Protein AF-A0A699ZYN2-F1 (afdb_monomer_lite)

Organism: Haematococcus lacustris (NCBI:txid44745)

Radius of gyration: 20.58 Å; chains: 1; bounding box: 46×32×64 Å

Sequence (172 aa):
MFTADWENGTVLPTLHPGASLLVVKEGLQTRLVGQGSLSGNTAAITFANILGNIVGAKVHSILSVLVPDMLRFASPAALMTSPQHGDQLSTLAQLLRDTELWELFSDAAAIAGHTLFAPTNEAFAEVATLGLDVDLASNLQYHSLEGMYTIYALPAYVPVVVGNATQYKMFY

InterPro domains:
  IPR000782 FAS1 domain [PF02469] (88-154)
  IPR000782 FAS1 domain [PS50213] (76-172)
  IPR036378 FAS1 domain superfamily [G3DSA:2.30.180.10] (79-169)
  IPR036378 FAS1 domain superfamily [SSF82153] (87-163)

Structure (mmCIF, N/CA/C/O backbone):
data_AF-A0A699ZYN2-F1
#
_entry.id   AF-A0A699ZYN2-F1
#
loop_
_atom_site.group_PDB
_atom_site.id
_atom_site.type_symbol
_atom_site.label_atom_id
_atom_site.label_alt_id
_atom_site.label_comp_id
_atom_site.label_asym_id
_atom_site.label_entity_id
_atom_site.label_seq_id
_atom_site.pdbx_PDB_ins_code
_atom_site.Cartn_x
_atom_site.Cartn_y
_atom_site.Cartn_z
_atom_site.occupancy
_atom_site.B_iso_or_equiv
_atom_site.auth_seq_id
_atom_site.auth_comp_id
_atom_site.auth_asym_id
_atom_site.auth_atom_id
_atom_site.pdbx_PDB_model_num
ATOM 1 N N . MET A 1 1 ? 25.298 -15.542 -21.181 1.00 47.50 1 MET A N 1
ATOM 2 C CA . MET A 1 1 ? 24.844 -14.940 -19.907 1.00 47.50 1 MET A CA 1
ATOM 3 C C . MET A 1 1 ? 23.481 -14.305 -20.157 1.00 47.50 1 MET A C 1
ATOM 5 O O . MET A 1 1 ? 23.296 -13.677 -21.190 1.00 47.50 1 MET A O 1
ATOM 9 N N . PHE A 1 2 ? 22.509 -14.563 -19.289 1.00 54.47 2 PHE A N 1
ATOM 10 C CA . PHE A 1 2 ? 21.070 -14.543 -19.585 1.00 54.47 2 PHE A CA 1
ATOM 11 C C . PHE A 1 2 ? 20.422 -13.153 -19.815 1.00 54.47 2 PHE A C 1
ATOM 13 O O . PHE A 1 2 ? 19.264 -13.071 -20.184 1.00 54.47 2 PHE A O 1
ATOM 20 N N . THR A 1 3 ? 21.168 -12.055 -19.737 1.00 59.47 3 THR A N 1
ATOM 21 C CA . THR A 1 3 ? 20.703 -10.674 -20.000 1.00 59.47 3 THR A CA 1
ATOM 22 C C . THR A 1 3 ? 21.867 -9.826 -20.525 1.00 59.47 3 THR A C 1
ATOM 24 O O . THR A 1 3 ? 22.100 -8.715 -20.060 1.00 59.47 3 THR A O 1
ATOM 27 N N . ALA A 1 4 ? 22.694 -10.394 -21.411 1.00 63.06 4 ALA A N 1
ATOM 28 C CA . ALA A 1 4 ? 23.955 -9.781 -21.845 1.00 63.06 4 ALA A CA 1
ATOM 29 C C . ALA A 1 4 ? 23.789 -8.359 -22.413 1.00 63.06 4 ALA A C 1
ATOM 31 O O . ALA A 1 4 ? 24.663 -7.530 -22.199 1.00 63.06 4 ALA A O 1
ATOM 32 N N . ASP A 1 5 ? 22.646 -8.081 -23.041 1.00 73.00 5 ASP A N 1
ATOM 33 C CA . ASP A 1 5 ? 22.346 -6.792 -23.677 1.00 73.00 5 ASP A CA 1
AT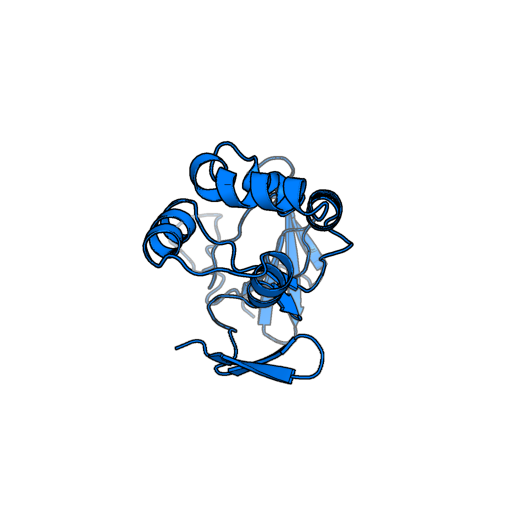OM 34 C C . ASP A 1 5 ? 21.851 -5.720 -22.688 1.00 73.00 5 ASP A C 1
ATOM 36 O O . ASP A 1 5 ? 21.640 -4.575 -23.077 1.00 73.00 5 ASP A O 1
ATOM 40 N N . TRP A 1 6 ? 21.605 -6.081 -21.423 1.00 80.25 6 TRP A N 1
ATOM 41 C CA . TRP A 1 6 ? 21.185 -5.139 -20.383 1.00 80.25 6 TRP A CA 1
ATOM 42 C C . TRP A 1 6 ? 22.335 -4.894 -19.422 1.00 80.25 6 TRP A C 1
ATOM 44 O O . TRP A 1 6 ? 22.828 -5.828 -18.793 1.00 80.25 6 TRP A O 1
ATOM 54 N N . GLU A 1 7 ? 22.757 -3.653 -19.257 1.00 85.00 7 GLU A N 1
ATOM 55 C CA . GLU A 1 7 ? 23.783 -3.310 -18.276 1.00 85.00 7 GLU A CA 1
ATOM 56 C C . GLU A 1 7 ? 23.151 -3.046 -16.906 1.00 85.00 7 GLU A C 1
ATOM 58 O O . GLU A 1 7 ? 21.954 -2.769 -16.788 1.00 85.00 7 GLU A O 1
ATOM 63 N N . ASN A 1 8 ? 23.951 -3.153 -15.842 1.00 84.69 8 ASN A N 1
ATOM 64 C CA . ASN A 1 8 ? 23.488 -2.716 -14.529 1.00 84.69 8 ASN A CA 1
ATOM 65 C C . ASN A 1 8 ? 23.158 -1.218 -14.591 1.00 84.69 8 ASN A C 1
ATOM 67 O O . ASN A 1 8 ? 23.970 -0.435 -15.075 1.00 84.69 8 ASN A O 1
ATOM 71 N N . GLY A 1 9 ? 21.985 -0.820 -14.110 1.00 82.94 9 GLY A N 1
ATOM 72 C CA . GLY A 1 9 ? 21.516 0.561 -14.178 1.00 82.94 9 GLY A CA 1
ATOM 73 C C . GLY A 1 9 ? 20.777 0.931 -15.469 1.00 82.94 9 GLY A C 1
ATOM 74 O O . GLY A 1 9 ? 20.309 2.061 -15.582 1.00 82.94 9 GLY A O 1
ATOM 75 N N . THR A 1 10 ? 20.626 0.012 -16.434 1.00 87.75 10 THR A N 1
ATOM 76 C CA . THR A 1 10 ? 19.808 0.271 -17.633 1.00 87.75 10 THR A CA 1
ATOM 77 C C . THR A 1 10 ? 18.354 0.531 -17.239 1.00 87.75 10 THR A C 1
ATOM 79 O O . THR A 1 10 ? 17.769 -0.242 -16.485 1.00 87.75 10 THR A O 1
ATOM 82 N N . VAL A 1 11 ? 17.755 1.592 -17.782 1.00 85.81 11 VAL A N 1
ATOM 83 C CA . VAL A 1 11 ? 16.329 1.897 -17.613 1.00 85.81 11 VAL A CA 1
ATOM 84 C C . VAL A 1 11 ? 15.581 1.459 -18.866 1.00 85.81 11 VAL A C 1
ATOM 86 O O . VAL A 1 11 ? 15.808 1.980 -19.956 1.00 85.81 11 VAL A O 1
ATOM 89 N N . LEU A 1 12 ? 14.689 0.488 -18.712 1.00 84.50 12 LEU A N 1
ATOM 90 C CA . LEU A 1 12 ? 13.843 -0.037 -19.771 1.00 84.50 12 LEU A CA 1
ATOM 91 C C . LEU A 1 12 ? 12.504 0.715 -19.766 1.00 84.50 12 LEU A C 1
ATOM 93 O O . LEU A 1 12 ? 11.800 0.686 -18.750 1.00 84.50 12 LEU A O 1
ATOM 97 N N . PRO A 1 13 ? 12.119 1.377 -20.869 1.00 82.62 13 PRO A N 1
ATOM 98 C CA . PRO A 1 13 ? 10.782 1.939 -20.985 1.00 82.62 13 PRO A CA 1
ATOM 99 C C . PRO A 1 13 ? 9.754 0.806 -21.041 1.00 82.62 13 PRO A C 1
ATOM 101 O O . PRO A 1 13 ? 9.985 -0.228 -21.673 1.00 82.62 13 PRO A O 1
ATOM 104 N N . THR A 1 14 ? 8.606 0.995 -20.395 1.00 78.38 14 THR A N 1
ATOM 105 C CA . THR A 1 14 ? 7.473 0.078 -20.561 1.00 78.38 14 THR A CA 1
ATOM 106 C C . THR A 1 14 ? 6.547 0.570 -21.674 1.00 78.38 14 THR A C 1
ATOM 108 O O . THR A 1 14 ? 6.598 1.729 -22.082 1.00 78.38 14 THR A O 1
ATOM 111 N N . LEU A 1 15 ? 5.663 -0.305 -22.164 1.00 80.62 15 LEU A N 1
ATOM 112 C CA . LEU A 1 15 ? 4.581 0.100 -23.072 1.00 80.62 15 LEU A CA 1
ATOM 113 C C . LEU A 1 15 ? 3.498 0.935 -22.364 1.00 80.62 15 LEU A C 1
ATOM 115 O O . LEU A 1 15 ? 2.607 1.463 -23.026 1.00 80.62 15 LEU A O 1
ATOM 119 N N . HIS A 1 16 ? 3.565 1.056 -21.034 1.00 70.19 16 HIS A N 1
ATOM 120 C CA . HIS A 1 16 ? 2.717 1.952 -20.267 1.00 70.19 16 HIS A CA 1
ATOM 121 C C . HIS A 1 16 ? 3.395 3.332 -20.129 1.00 70.19 16 HIS A C 1
ATOM 123 O O . HIS A 1 16 ? 4.510 3.415 -19.605 1.00 70.19 16 HIS A O 1
ATOM 129 N N . PRO A 1 17 ? 2.753 4.430 -20.570 1.00 71.75 17 PRO A N 1
ATOM 130 C CA . PRO A 1 17 ? 3.334 5.766 -20.477 1.00 71.75 17 PRO A CA 1
ATOM 131 C C . PRO A 1 17 ? 3.701 6.147 -19.037 1.00 71.75 17 PRO A C 1
ATOM 133 O O . PRO A 1 17 ? 2.897 5.999 -18.126 1.00 71.75 17 PRO A O 1
ATOM 136 N N . GLY A 1 18 ? 4.916 6.660 -18.832 1.00 69.06 18 GLY A N 1
ATOM 137 C CA . GLY A 1 18 ? 5.378 7.126 -17.519 1.00 69.06 18 GLY A CA 1
ATOM 138 C C . GLY A 1 18 ? 5.888 6.035 -16.570 1.00 69.06 18 GLY A C 1
ATOM 139 O O . GLY A 1 18 ? 6.379 6.375 -15.499 1.00 69.06 18 GLY A O 1
ATOM 140 N N . ALA A 1 19 ? 5.839 4.754 -16.954 1.00 72.31 19 ALA A N 1
ATOM 141 C CA . ALA A 1 19 ? 6.422 3.659 -16.179 1.00 72.31 19 ALA A CA 1
ATOM 142 C C . ALA A 1 19 ? 7.718 3.132 -16.821 1.00 72.31 19 ALA A C 1
ATOM 144 O O . ALA A 1 19 ? 7.786 2.909 -18.037 1.00 72.31 19 ALA A O 1
ATOM 145 N N . SER A 1 20 ? 8.737 2.882 -15.994 1.00 78.31 20 SER A N 1
ATOM 146 C CA . SER A 1 20 ? 10.033 2.332 -16.406 1.00 78.31 20 SER A CA 1
ATOM 147 C C . SER A 1 20 ? 10.554 1.274 -15.428 1.00 78.31 20 SER A C 1
ATOM 149 O O . SER A 1 20 ? 10.178 1.232 -14.254 1.00 78.31 20 SER A O 1
ATOM 151 N N . LEU A 1 21 ? 11.427 0.397 -15.926 1.00 81.31 21 LEU A N 1
ATOM 152 C CA . LEU A 1 21 ? 12.068 -0.665 -15.153 1.00 81.31 21 LEU A CA 1
ATOM 153 C C . LEU A 1 21 ? 13.580 -0.453 -15.128 1.00 81.31 21 LEU A C 1
ATOM 155 O O . LEU A 1 21 ? 14.229 -0.448 -16.168 1.00 81.31 21 LEU A O 1
ATOM 159 N N . LEU A 1 22 ? 14.155 -0.324 -13.942 1.00 82.56 22 LEU A N 1
ATOM 160 C CA . LEU A 1 22 ? 15.590 -0.349 -13.714 1.00 82.56 22 LEU A CA 1
ATOM 161 C C . LEU A 1 22 ? 16.093 -1.791 -13.688 1.00 82.56 22 LEU A C 1
ATOM 163 O O . LEU A 1 22 ? 15.606 -2.628 -12.926 1.00 82.56 22 LEU A O 1
ATOM 167 N N . VAL A 1 23 ? 17.119 -2.066 -14.477 1.00 84.62 23 VAL A N 1
ATOM 168 C CA . VAL A 1 23 ? 17.866 -3.317 -14.433 1.00 84.62 23 VAL A CA 1
ATOM 169 C C . VAL A 1 23 ? 18.897 -3.228 -13.317 1.00 84.62 23 VAL A C 1
ATOM 171 O O . VAL A 1 23 ? 19.785 -2.379 -13.348 1.00 84.62 23 VAL A O 1
ATOM 174 N N . VAL A 1 24 ? 18.814 -4.142 -12.356 1.00 82.50 24 VAL A N 1
ATOM 175 C CA . VAL A 1 24 ? 19.793 -4.300 -11.278 1.00 82.50 24 VAL A CA 1
ATOM 176 C C . VAL A 1 24 ? 20.481 -5.651 -11.435 1.00 82.50 24 VAL A C 1
ATOM 178 O O . VAL A 1 24 ? 19.822 -6.692 -11.499 1.00 82.50 24 VAL A O 1
ATOM 181 N N . LYS A 1 25 ? 21.812 -5.647 -11.509 1.00 81.50 25 LYS A N 1
ATOM 182 C CA . LYS A 1 25 ? 22.640 -6.855 -11.582 1.00 81.50 25 LYS A CA 1
ATOM 183 C C . LYS A 1 25 ? 23.491 -7.002 -10.328 1.00 81.50 25 LYS A C 1
ATOM 185 O O . LYS A 1 25 ? 24.298 -6.133 -10.016 1.00 81.50 25 LYS A O 1
ATOM 190 N N . GLU A 1 26 ? 23.348 -8.143 -9.662 1.00 79.94 26 GLU A N 1
ATOM 191 C CA . GLU A 1 26 ? 24.126 -8.539 -8.483 1.00 79.94 26 GLU A CA 1
ATOM 192 C C . GLU A 1 26 ? 24.810 -9.879 -8.794 1.00 79.94 26 GLU A C 1
ATOM 194 O O . GLU A 1 26 ? 24.213 -10.956 -8.707 1.00 79.94 26 GLU A O 1
ATOM 199 N N . GLY A 1 27 ? 26.061 -9.820 -9.258 1.00 78.25 27 GLY A N 1
ATOM 200 C CA . GLY A 1 27 ? 26.773 -10.997 -9.763 1.00 78.25 27 GLY A CA 1
ATOM 201 C C . GLY A 1 27 ? 26.100 -11.584 -11.011 1.00 78.25 27 GLY A C 1
ATOM 202 O O . GLY A 1 27 ? 26.002 -10.919 -12.040 1.00 78.25 27 GLY A O 1
ATOM 203 N N . LEU A 1 28 ? 25.647 -12.840 -10.930 1.00 70.00 28 LEU A N 1
ATOM 204 C CA . LEU A 1 28 ? 24.935 -13.525 -12.022 1.00 70.00 28 LEU A CA 1
ATOM 205 C C . LEU A 1 28 ? 23.415 -13.292 -12.006 1.00 70.00 28 LEU A C 1
ATOM 207 O O . LEU A 1 28 ? 22.732 -13.678 -12.956 1.00 70.00 28 LEU A O 1
ATOM 211 N N . GLN A 1 29 ? 22.880 -12.682 -10.947 1.00 72.31 29 GLN A N 1
ATOM 212 C CA . GLN A 1 29 ? 21.448 -12.433 -10.801 1.00 72.31 29 GLN A CA 1
ATOM 213 C C . GLN A 1 29 ? 21.060 -11.129 -11.498 1.00 72.31 29 GLN A C 1
ATOM 215 O O . GLN A 1 29 ? 21.752 -10.118 -11.376 1.00 72.31 29 GLN A O 1
ATOM 220 N N . THR A 1 30 ? 19.940 -11.145 -12.226 1.00 76.94 30 THR A N 1
ATOM 221 C CA . THR A 1 30 ? 19.322 -9.932 -12.783 1.00 76.94 30 THR A CA 1
ATOM 222 C C . THR A 1 30 ? 17.941 -9.736 -12.176 1.00 76.94 30 THR A C 1
ATOM 224 O O . THR A 1 30 ? 17.120 -10.656 -12.145 1.00 76.94 30 THR A O 1
ATOM 227 N N . ARG A 1 31 ? 17.685 -8.519 -11.708 1.00 78.06 31 ARG A N 1
ATOM 228 C CA . ARG A 1 31 ? 16.435 -8.085 -11.091 1.00 78.06 31 ARG A CA 1
ATOM 229 C C . ARG A 1 31 ? 15.914 -6.871 -11.851 1.00 78.06 31 ARG A C 1
ATOM 231 O O . ARG A 1 31 ? 16.696 -6.020 -12.268 1.00 78.06 31 ARG A O 1
ATOM 238 N N . LEU A 1 32 ? 14.603 -6.800 -12.030 1.00 78.56 32 LEU A N 1
ATOM 239 C CA . LEU A 1 32 ? 13.921 -5.612 -12.534 1.00 78.56 32 LEU A CA 1
ATOM 240 C C . LEU A 1 32 ? 13.287 -4.896 -11.350 1.00 78.56 32 LEU A C 1
ATOM 242 O O . LEU A 1 32 ? 12.596 -5.530 -10.553 1.00 78.56 32 LEU A O 1
ATOM 246 N N . VAL A 1 33 ? 13.542 -3.599 -11.234 1.00 75.69 33 VAL A N 1
ATOM 247 C CA . VAL A 1 33 ? 12.998 -2.731 -10.188 1.00 75.69 33 VAL A CA 1
ATOM 248 C C . VAL A 1 33 ? 12.179 -1.636 -10.859 1.00 75.69 33 VAL A C 1
ATOM 250 O O . VAL A 1 33 ? 12.696 -0.956 -11.737 1.00 75.69 33 VAL A O 1
ATOM 253 N N . GLY A 1 34 ? 10.922 -1.430 -10.473 1.00 72.12 34 GLY A N 1
ATOM 254 C CA . GLY A 1 34 ? 10.182 -0.244 -10.934 1.00 72.12 34 GLY A CA 1
ATOM 255 C C . GLY A 1 34 ? 10.856 1.047 -10.442 1.00 72.12 34 GLY A C 1
ATOM 256 O O . GLY A 1 34 ? 11.127 1.166 -9.245 1.00 72.12 34 GLY A O 1
ATOM 257 N N . GLN A 1 35 ? 11.182 1.994 -11.331 1.00 59.62 35 GLN A N 1
ATOM 258 C CA . GLN A 1 35 ? 11.742 3.288 -10.904 1.00 59.62 35 GLN A CA 1
ATOM 259 C C . GLN A 1 35 ? 10.648 4.210 -10.355 1.00 59.62 35 GLN A C 1
ATOM 261 O O . GLN A 1 35 ? 9.649 4.413 -11.032 1.00 59.62 35 GLN A O 1
ATOM 266 N N . GLY A 1 36 ? 10.897 4.798 -9.173 1.00 52.16 36 GLY A N 1
ATOM 267 C CA . GLY A 1 36 ? 9.915 5.562 -8.379 1.00 52.16 36 GLY A CA 1
ATOM 268 C C . GLY A 1 36 ? 9.532 4.897 -7.044 1.00 52.16 36 GLY A C 1
ATOM 269 O O . GLY A 1 36 ? 8.808 5.476 -6.239 1.00 52.16 36 GLY A O 1
ATOM 270 N N . SER A 1 37 ? 10.066 3.702 -6.768 1.00 39.56 37 SER A N 1
ATOM 271 C CA . SER A 1 37 ? 9.628 2.826 -5.676 1.00 39.56 37 SER A CA 1
ATOM 272 C C . SER A 1 37 ? 10.501 2.883 -4.409 1.00 39.56 37 SER A C 1
ATOM 274 O O . SER A 1 37 ? 11.723 2.753 -4.475 1.00 39.56 37 SER A O 1
ATOM 276 N N . LEU A 1 38 ? 9.855 2.907 -3.234 1.00 42.50 38 LEU A N 1
ATOM 277 C CA . LEU A 1 38 ? 10.407 2.373 -1.976 1.00 42.50 38 LEU A CA 1
ATOM 278 C C . LEU A 1 38 ? 10.694 0.862 -2.129 1.00 42.50 38 LEU A C 1
ATOM 280 O O . LEU A 1 38 ? 10.052 0.186 -2.933 1.00 42.50 38 LEU A O 1
ATOM 284 N N . SER A 1 39 ? 11.666 0.325 -1.389 1.00 44.78 39 SER A N 1
ATOM 285 C CA . SER A 1 39 ? 12.119 -1.078 -1.454 1.00 44.78 39 SER A CA 1
ATOM 286 C C . SER A 1 39 ? 10.952 -2.088 -1.538 1.00 44.78 39 SER A C 1
ATOM 288 O O . SER A 1 39 ? 10.133 -2.144 -0.627 1.00 44.78 39 SER A O 1
ATOM 290 N N . GLY A 1 40 ? 10.838 -2.864 -2.632 1.00 52.19 40 GLY A N 1
ATOM 291 C CA . GLY A 1 40 ? 9.828 -3.934 -2.751 1.00 52.19 40 GLY A CA 1
ATOM 292 C C . GLY A 1 40 ? 9.235 -4.205 -4.143 1.00 52.19 40 GLY A C 1
ATOM 293 O O . GLY A 1 40 ? 8.713 -5.295 -4.360 1.00 52.19 40 GLY A O 1
ATOM 294 N N . ASN A 1 41 ? 9.330 -3.285 -5.118 1.00 63.56 41 ASN A N 1
ATOM 295 C CA . ASN A 1 41 ? 8.879 -3.532 -6.506 1.00 63.56 41 ASN A CA 1
ATOM 296 C C . ASN A 1 41 ? 9.915 -4.290 -7.343 1.00 63.56 41 ASN A C 1
ATOM 298 O O . ASN A 1 41 ? 10.303 -3.842 -8.424 1.00 63.56 41 ASN A O 1
ATOM 302 N N . THR A 1 42 ? 10.428 -5.390 -6.806 1.00 60.50 42 THR A N 1
ATOM 303 C CA . THR A 1 42 ? 11.552 -6.089 -7.416 1.00 60.50 42 THR A CA 1
ATOM 304 C C . THR A 1 42 ? 11.131 -7.468 -7.876 1.00 60.50 42 THR A C 1
ATOM 306 O O . THR A 1 42 ? 10.711 -8.297 -7.068 1.00 60.50 42 THR A O 1
ATOM 309 N N . ALA A 1 43 ? 11.306 -7.735 -9.165 1.00 67.62 43 ALA A N 1
ATOM 310 C CA . ALA A 1 43 ? 11.091 -9.052 -9.738 1.00 67.62 43 ALA A CA 1
ATOM 311 C C . ALA A 1 43 ? 12.418 -9.655 -10.198 1.00 67.62 43 ALA A C 1
ATOM 313 O O . ALA A 1 43 ? 13.135 -9.084 -11.023 1.00 67.62 43 ALA A O 1
ATOM 314 N N . ALA A 1 44 ? 12.760 -10.816 -9.638 1.00 68.81 44 ALA A N 1
ATOM 315 C CA . ALA A 1 44 ? 13.897 -11.600 -10.099 1.00 68.81 44 ALA A CA 1
ATOM 316 C C . ALA A 1 44 ? 13.552 -12.269 -11.432 1.00 68.81 44 ALA A C 1
ATOM 318 O O . ALA A 1 44 ? 12.463 -12.831 -11.579 1.00 68.81 44 ALA A O 1
ATOM 319 N N . ILE A 1 45 ? 14.481 -12.231 -12.387 1.00 61.41 45 ILE A N 1
ATOM 320 C CA . ILE A 1 45 ? 14.341 -12.951 -13.653 1.00 61.41 45 ILE A CA 1
ATOM 321 C C . ILE A 1 45 ? 14.769 -14.400 -13.424 1.00 61.41 45 ILE A C 1
ATOM 323 O O . ILE A 1 45 ? 15.925 -14.659 -13.097 1.00 61.41 45 ILE A O 1
ATOM 327 N N . THR A 1 46 ? 13.839 -15.339 -13.592 1.00 70.62 46 THR A N 1
ATOM 328 C CA . THR A 1 46 ? 14.071 -16.773 -13.346 1.00 70.62 46 THR A CA 1
ATOM 329 C C . THR A 1 46 ? 14.575 -17.490 -14.592 1.00 70.62 46 THR A C 1
ATOM 331 O O . THR A 1 46 ? 15.515 -18.276 -14.513 1.00 70.62 46 THR A O 1
ATOM 334 N N . PHE A 1 47 ? 14.019 -17.158 -15.757 1.00 60.53 47 PHE A N 1
ATOM 335 C CA . PHE A 1 47 ? 14.493 -17.600 -17.064 1.00 60.53 47 PHE A CA 1
ATOM 336 C C . PHE A 1 47 ? 14.462 -16.415 -18.019 1.00 60.53 47 PHE A C 1
ATOM 338 O O . PHE A 1 47 ? 13.502 -15.654 -18.067 1.00 60.53 47 PHE A O 1
ATOM 345 N N . ALA A 1 48 ? 15.521 -16.234 -18.791 1.00 57.25 48 ALA A N 1
ATOM 346 C CA . ALA A 1 48 ? 15.674 -15.074 -19.656 1.00 57.25 48 ALA A CA 1
ATOM 347 C C . ALA A 1 48 ? 16.016 -15.512 -21.074 1.00 57.25 48 ALA A C 1
ATOM 349 O O . ALA A 1 48 ? 16.637 -16.561 -21.260 1.00 57.25 48 ALA A O 1
ATOM 350 N N . ASN A 1 49 ? 15.673 -14.675 -22.055 1.00 53.91 49 ASN A N 1
ATOM 351 C CA . ASN A 1 49 ? 15.875 -14.968 -23.473 1.00 53.91 49 ASN A CA 1
ATOM 352 C C . ASN A 1 49 ? 15.257 -16.314 -23.869 1.00 53.91 49 ASN A C 1
ATOM 354 O O . ASN A 1 49 ? 15.870 -17.091 -24.601 1.00 53.91 49 ASN A O 1
ATOM 358 N N . ILE A 1 50 ? 14.049 -16.596 -23.373 1.00 58.31 50 ILE A N 1
ATOM 359 C CA . ILE A 1 50 ? 13.255 -17.707 -23.882 1.00 58.31 50 ILE A CA 1
ATOM 360 C C . ILE A 1 50 ? 12.996 -17.376 -25.353 1.00 58.31 50 ILE A C 1
ATOM 362 O O . ILE A 1 50 ? 12.250 -16.447 -25.675 1.00 58.31 50 ILE A O 1
ATOM 366 N N . LEU A 1 51 ? 13.697 -18.093 -26.234 1.00 55.41 51 LEU A N 1
ATOM 367 C CA . LEU A 1 51 ? 13.547 -18.000 -27.678 1.00 55.41 51 LEU A CA 1
ATOM 368 C C . LEU A 1 51 ? 12.199 -18.624 -28.034 1.00 55.41 51 LEU A C 1
ATOM 370 O O . LEU A 1 51 ? 12.092 -19.814 -28.317 1.00 55.41 51 LEU A O 1
ATOM 374 N N . GLY A 1 52 ? 11.145 -17.818 -27.950 1.00 53.41 52 GLY A N 1
ATOM 375 C CA . GLY A 1 52 ? 9.894 -18.138 -28.616 1.00 53.41 52 GLY A CA 1
ATOM 376 C C . GLY A 1 52 ? 10.085 -18.045 -30.128 1.00 53.41 52 GLY A C 1
ATOM 377 O O . GLY A 1 52 ? 10.968 -17.338 -30.609 1.00 53.41 52 GLY A O 1
ATOM 378 N N . ASN A 1 53 ? 9.206 -18.690 -30.892 1.00 55.81 53 ASN A N 1
ATOM 379 C CA . ASN A 1 53 ? 9.118 -18.548 -32.352 1.00 5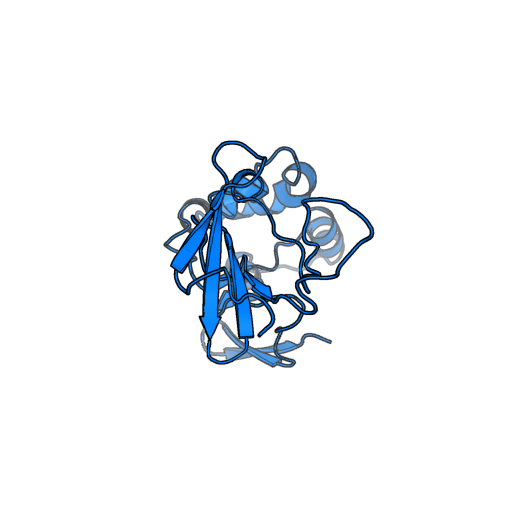5.81 53 ASN A CA 1
ATOM 380 C C . ASN A 1 53 ? 8.608 -17.145 -32.783 1.00 55.81 53 ASN A C 1
ATOM 382 O O . ASN A 1 53 ? 7.915 -16.999 -33.787 1.00 55.81 53 ASN A O 1
ATOM 386 N N . ILE A 1 54 ? 8.894 -16.110 -31.988 1.00 57.72 54 ILE A N 1
ATOM 387 C CA . ILE A 1 54 ? 8.444 -14.733 -32.167 1.00 57.72 54 ILE A CA 1
ATOM 388 C C . ILE A 1 54 ? 9.635 -13.939 -32.697 1.00 57.72 54 ILE A C 1
ATOM 390 O O . ILE A 1 54 ? 10.548 -13.574 -31.956 1.00 57.72 54 ILE A O 1
ATOM 394 N N . VAL A 1 55 ? 9.638 -13.694 -34.005 1.00 62.62 55 VAL A N 1
ATOM 395 C CA . VAL A 1 55 ? 10.676 -12.899 -34.668 1.00 62.62 55 VAL A CA 1
ATOM 396 C C . VAL A 1 55 ? 10.709 -11.499 -34.043 1.00 62.62 55 VAL A C 1
ATOM 398 O O . VAL A 1 55 ? 9.713 -10.783 -34.067 1.00 62.62 55 VAL A O 1
ATOM 401 N N . GLY A 1 56 ? 11.855 -11.114 -33.472 1.00 66.75 56 GLY A N 1
ATOM 402 C CA . GLY A 1 56 ? 12.080 -9.774 -32.916 1.00 66.75 56 GLY A CA 1
ATOM 403 C C . GLY A 1 56 ? 11.659 -9.564 -31.456 1.00 66.75 56 GLY A C 1
ATOM 404 O O . GLY A 1 56 ? 11.803 -8.448 -30.963 1.00 66.75 56 GLY A O 1
ATOM 405 N N . ALA A 1 57 ? 11.193 -10.596 -30.743 1.00 65.94 57 ALA A N 1
ATOM 406 C CA . ALA A 1 57 ? 10.855 -10.496 -29.320 1.00 65.94 57 ALA A CA 1
ATOM 407 C C . ALA A 1 57 ? 11.696 -11.447 -28.458 1.00 65.94 57 ALA A C 1
ATOM 409 O O . ALA A 1 57 ? 12.051 -12.550 -28.873 1.00 65.94 57 ALA A O 1
ATOM 410 N N . LYS A 1 58 ? 11.984 -11.026 -27.223 1.00 73.94 58 LYS A N 1
ATOM 411 C CA . LYS A 1 58 ? 12.606 -11.859 -26.187 1.00 73.94 58 LYS A CA 1
ATOM 412 C C . LYS A 1 58 ? 11.638 -11.992 -25.020 1.00 73.94 58 LYS A C 1
ATOM 414 O O . LYS A 1 58 ? 11.078 -10.994 -24.573 1.00 73.94 58 LYS A O 1
ATOM 419 N N . VAL A 1 59 ? 11.447 -13.214 -24.528 1.00 73.56 59 VAL A N 1
ATOM 420 C CA . VAL A 1 59 ? 10.597 -13.479 -23.361 1.00 73.56 59 VAL A CA 1
ATOM 421 C C . VAL A 1 59 ? 11.480 -13.763 -22.148 1.00 73.56 59 VAL A C 1
ATOM 423 O O . VAL A 1 59 ? 12.447 -14.523 -22.224 1.00 73.56 59 VAL A O 1
ATOM 426 N N . HIS A 1 60 ? 11.140 -13.137 -21.025 1.00 71.94 60 HIS A N 1
ATOM 427 C CA . HIS A 1 60 ? 11.784 -13.331 -19.732 1.00 71.94 60 HIS A CA 1
ATOM 428 C C . HIS A 1 60 ? 10.699 -13.727 -18.729 1.00 71.94 60 HIS A C 1
ATOM 430 O O . HIS A 1 60 ? 9.703 -13.018 -18.601 1.00 71.94 60 HIS A O 1
ATOM 436 N N . SER A 1 61 ? 10.863 -14.849 -18.034 1.00 75.88 61 SER A N 1
ATOM 437 C CA . SER A 1 61 ? 10.017 -15.189 -16.897 1.00 75.88 61 SER A CA 1
ATOM 438 C C . SER A 1 61 ? 10.541 -14.498 -15.647 1.00 75.88 61 SER A C 1
ATOM 440 O O . SER A 1 61 ? 11.748 -14.451 -15.388 1.00 75.88 61 SER A O 1
ATOM 442 N N . ILE A 1 62 ? 9.615 -13.981 -14.855 1.00 71.31 62 ILE A N 1
ATOM 443 C CA . ILE A 1 62 ? 9.899 -13.312 -13.593 1.00 71.31 62 ILE A CA 1
ATOM 444 C C . ILE A 1 62 ? 9.191 -14.039 -12.454 1.00 71.31 62 ILE A C 1
ATOM 446 O O . ILE A 1 62 ? 8.160 -14.675 -12.665 1.00 71.31 62 ILE A O 1
ATOM 450 N N . LEU A 1 63 ? 9.769 -13.976 -11.257 1.00 67.69 63 LEU A N 1
ATOM 451 C CA . LEU A 1 63 ? 9.243 -14.671 -10.079 1.00 67.69 63 LEU A CA 1
ATOM 452 C C . LEU A 1 63 ? 8.022 -13.975 -9.462 1.00 67.69 63 LEU A C 1
ATOM 454 O O . LEU A 1 63 ? 7.200 -14.624 -8.824 1.00 67.69 63 LEU A O 1
ATOM 458 N N . SER A 1 64 ? 7.911 -12.660 -9.632 1.00 64.75 64 SER A N 1
ATOM 459 C CA . SER A 1 64 ? 6.860 -11.846 -9.029 1.00 64.75 64 SER A CA 1
ATOM 460 C C . SER A 1 64 ? 6.235 -10.911 -10.052 1.00 64.75 64 SER A C 1
ATOM 462 O O . SER A 1 64 ? 6.875 -10.489 -11.016 1.00 64.75 64 SER A O 1
ATOM 464 N N . VAL A 1 65 ? 4.960 -10.593 -9.835 1.00 66.88 65 VAL A N 1
ATOM 465 C CA . VAL A 1 65 ? 4.246 -9.596 -10.630 1.00 66.88 65 VAL A CA 1
ATOM 466 C C . VAL A 1 65 ? 4.817 -8.220 -10.299 1.00 66.88 65 VAL A C 1
ATOM 468 O O . VAL A 1 65 ? 4.838 -7.812 -9.138 1.00 66.88 65 VAL A O 1
ATOM 471 N N . LEU A 1 66 ? 5.278 -7.507 -11.325 1.00 71.44 66 LEU A N 1
ATOM 472 C CA . LEU A 1 66 ? 5.646 -6.101 -11.203 1.00 71.44 66 LEU A CA 1
ATOM 473 C C . LEU A 1 66 ? 4.365 -5.284 -11.044 1.00 71.44 66 LEU A C 1
ATOM 475 O O . LEU A 1 66 ? 3.485 -5.347 -11.902 1.00 71.44 66 LEU A O 1
ATOM 479 N N . VAL A 1 67 ? 4.263 -4.526 -9.955 1.00 67.88 67 VAL A N 1
ATOM 480 C CA . VAL A 1 67 ? 3.114 -3.651 -9.694 1.00 67.88 67 VAL A CA 1
ATOM 481 C C . VAL A 1 67 ? 3.505 -2.240 -10.122 1.00 67.88 67 VAL A C 1
ATOM 483 O O . VAL A 1 67 ? 4.378 -1.657 -9.477 1.00 67.88 67 VAL A O 1
ATOM 486 N N . PRO A 1 68 ? 2.914 -1.685 -11.197 1.00 57.84 68 PRO A N 1
ATOM 487 C CA . PRO A 1 68 ? 3.212 -0.331 -11.648 1.00 57.84 68 PRO A CA 1
ATOM 488 C C . PRO A 1 68 ? 2.965 0.698 -10.542 1.00 57.84 68 PRO A C 1
ATOM 490 O O . PRO A 1 68 ? 2.001 0.570 -9.788 1.00 57.84 68 PRO A O 1
ATOM 493 N N . ASP A 1 69 ? 3.785 1.746 -10.482 1.00 59.06 69 ASP A N 1
ATOM 494 C CA . ASP A 1 69 ? 3.699 2.760 -9.422 1.00 59.06 69 ASP A CA 1
ATOM 495 C C . ASP A 1 69 ? 2.350 3.502 -9.403 1.00 59.06 69 ASP A C 1
ATOM 497 O O . ASP A 1 69 ? 1.896 3.926 -8.349 1.00 59.06 69 ASP A O 1
ATOM 501 N N . MET A 1 70 ? 1.635 3.558 -10.532 1.00 53.91 70 MET A N 1
ATOM 502 C CA . MET A 1 70 ? 0.265 4.094 -10.603 1.00 53.91 70 MET A CA 1
ATOM 503 C C . MET A 1 70 ? -0.774 3.285 -9.803 1.00 53.91 70 MET A C 1
ATOM 505 O O . MET A 1 70 ? -1.838 3.806 -9.487 1.00 53.91 70 MET A O 1
ATOM 509 N N . LEU A 1 71 ? -0.500 2.006 -9.519 1.00 57.09 71 LEU A N 1
ATOM 510 C CA . LEU A 1 71 ? -1.345 1.155 -8.675 1.00 57.09 71 LEU A CA 1
ATOM 511 C C . LEU A 1 71 ? -0.909 1.206 -7.206 1.00 57.09 71 LEU A C 1
ATOM 513 O O . LEU A 1 71 ? -1.439 0.462 -6.381 1.00 57.09 71 LEU A O 1
ATOM 517 N N . ARG A 1 72 ? 0.073 2.052 -6.873 1.00 64.94 72 ARG A N 1
ATOM 518 C CA . ARG A 1 72 ? 0.554 2.239 -5.509 1.00 64.94 72 ARG A CA 1
ATOM 519 C C . ARG A 1 72 ? -0.100 3.460 -4.897 1.00 64.94 72 ARG A C 1
ATOM 521 O O . ARG A 1 72 ? -0.216 4.516 -5.511 1.00 64.94 72 ARG A O 1
ATOM 528 N N . PHE A 1 73 ? -0.509 3.304 -3.651 1.00 71.62 73 PHE A N 1
ATOM 529 C CA . PHE A 1 73 ? -1.041 4.401 -2.866 1.00 71.62 73 PHE A CA 1
ATOM 530 C C . PHE A 1 73 ? 0.117 5.221 -2.307 1.00 71.62 73 PHE A C 1
ATOM 532 O O . PHE A 1 73 ? 1.101 4.658 -1.829 1.00 71.62 73 PHE A O 1
ATOM 539 N N . ALA A 1 74 ? -0.004 6.548 -2.370 1.00 75.75 74 ALA A N 1
ATOM 540 C CA . ALA A 1 74 ? 1.030 7.463 -1.887 1.00 75.75 74 ALA A CA 1
ATOM 541 C C . ALA A 1 74 ? 1.307 7.306 -0.381 1.00 75.75 74 ALA A C 1
ATOM 543 O O . ALA A 1 74 ? 2.400 7.619 0.070 1.00 75.75 74 ALA A O 1
ATOM 544 N N . SER A 1 75 ? 0.330 6.803 0.376 1.00 83.19 75 SER A N 1
ATOM 545 C CA . SER A 1 75 ? 0.411 6.477 1.799 1.00 83.19 75 SER A CA 1
ATOM 546 C C . SER A 1 75 ? -0.678 5.451 2.165 1.00 83.19 75 SER A C 1
ATOM 548 O O . SER A 1 75 ? -1.619 5.249 1.386 1.00 83.19 75 SER A O 1
ATOM 550 N N . PRO A 1 76 ? -0.619 4.804 3.341 1.00 83.25 76 PRO A N 1
ATOM 551 C CA . PRO A 1 76 ? -1.709 3.973 3.842 1.00 83.25 76 PRO A CA 1
ATOM 552 C C . PRO A 1 76 ? -3.027 4.729 3.976 1.00 83.25 76 PRO A C 1
ATOM 554 O O . PRO A 1 76 ? -4.067 4.168 3.651 1.00 83.25 76 PRO A O 1
ATOM 557 N N . ALA A 1 77 ? -3.011 6.008 4.358 1.00 86.44 77 ALA A N 1
ATOM 558 C CA . ALA A 1 77 ? -4.224 6.826 4.362 1.00 86.44 77 ALA A CA 1
ATOM 559 C C . ALA A 1 77 ? -4.857 6.936 2.957 1.00 86.44 77 ALA A C 1
ATOM 561 O O . ALA A 1 77 ? -6.082 6.856 2.810 1.00 86.44 77 ALA A O 1
ATOM 562 N N . ALA A 1 78 ? -4.035 7.045 1.905 1.00 86.25 78 ALA A N 1
ATOM 563 C CA . ALA A 1 78 ? -4.511 7.045 0.521 1.00 86.25 78 ALA A CA 1
ATOM 564 C C . ALA A 1 78 ? -5.065 5.672 0.092 1.00 86.25 78 ALA A C 1
ATOM 566 O O . ALA A 1 78 ? -6.056 5.617 -0.632 1.00 86.25 78 ALA A O 1
ATOM 567 N N . LEU A 1 79 ? -4.487 4.566 0.576 1.00 86.25 79 LEU A N 1
ATOM 568 C CA . LEU A 1 79 ? -5.042 3.216 0.393 1.00 86.25 79 LEU A CA 1
ATOM 569 C C . LEU A 1 79 ? -6.424 3.106 1.048 1.00 86.25 79 LEU A C 1
ATOM 571 O O . LEU A 1 79 ? -7.383 2.691 0.398 1.00 86.25 79 LEU A O 1
ATOM 575 N N . MET A 1 80 ? -6.536 3.522 2.311 1.00 87.44 80 MET A N 1
ATOM 576 C CA . MET A 1 80 ? -7.763 3.429 3.112 1.00 87.44 80 MET A CA 1
ATOM 577 C C . MET A 1 80 ? -8.904 4.315 2.601 1.00 87.44 80 MET A C 1
ATOM 579 O O . MET A 1 80 ? -10.052 4.102 2.968 1.00 87.44 80 MET A O 1
ATOM 583 N N . THR A 1 81 ? -8.613 5.317 1.771 1.00 87.38 81 THR A N 1
ATOM 584 C CA . THR A 1 81 ? -9.622 6.193 1.145 1.00 87.38 81 THR A CA 1
ATOM 585 C C . THR A 1 81 ? -9.778 5.943 -0.353 1.00 87.38 81 THR A C 1
ATOM 587 O O . THR A 1 81 ? -10.536 6.641 -1.027 1.00 87.38 81 THR A O 1
ATOM 590 N N . SER A 1 82 ? -9.077 4.942 -0.890 1.00 87.00 82 SER A N 1
ATOM 591 C CA . SER A 1 82 ? -9.131 4.618 -2.309 1.00 87.00 82 SER A CA 1
ATOM 592 C C . SER A 1 82 ? -10.471 4.000 -2.714 1.00 87.00 82 SER A C 1
ATOM 594 O O . SER A 1 82 ? -11.055 3.252 -1.933 1.00 87.00 82 S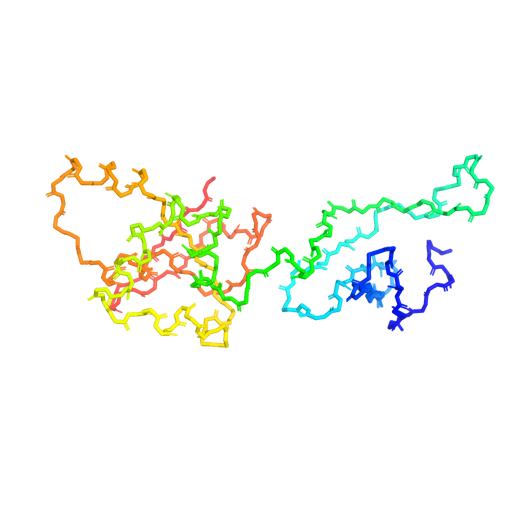ER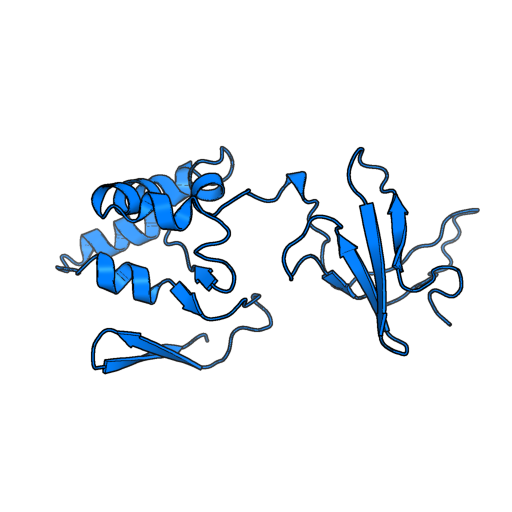 A O 1
ATOM 596 N N . PRO A 1 83 ? -10.927 4.190 -3.965 1.00 82.62 83 PRO A N 1
ATOM 597 C CA . PRO A 1 83 ? -12.126 3.517 -4.462 1.00 82.62 83 PRO A CA 1
ATOM 598 C C . PRO A 1 83 ? -12.035 1.987 -4.446 1.00 82.62 83 PRO A C 1
ATOM 600 O O . PRO A 1 83 ? -13.060 1.319 -4.463 1.00 82.62 83 PRO A O 1
ATOM 603 N N . GLN A 1 84 ? -10.823 1.419 -4.464 1.00 82.31 84 GLN A N 1
ATOM 604 C CA . GLN A 1 84 ? -10.645 -0.033 -4.509 1.00 82.31 84 GLN A CA 1
ATOM 605 C C . GLN A 1 84 ? -10.711 -0.697 -3.128 1.00 82.31 84 GLN A C 1
ATOM 607 O O . GLN A 1 84 ? -11.070 -1.866 -3.053 1.00 82.31 84 GLN A O 1
ATOM 612 N N . HIS A 1 85 ? -10.354 0.019 -2.055 1.00 84.75 85 HIS A N 1
ATOM 613 C CA . HIS A 1 85 ? -10.211 -0.571 -0.714 1.00 84.75 85 HIS A CA 1
ATOM 614 C C . HIS A 1 85 ? -10.940 0.204 0.390 1.00 84.75 85 HIS A C 1
ATOM 616 O O . HIS A 1 85 ? -11.084 -0.306 1.500 1.00 84.75 85 HIS A O 1
ATOM 622 N N . GLY A 1 86 ? -11.409 1.423 0.119 1.00 86.94 86 GLY A N 1
ATOM 623 C CA . GLY A 1 86 ? -12.012 2.292 1.126 1.00 86.94 86 GLY A CA 1
ATOM 624 C C . GLY A 1 86 ? -13.281 1.717 1.743 1.00 86.94 86 GLY A C 1
ATOM 625 O O . GLY A 1 86 ? -13.487 1.860 2.944 1.00 86.94 86 GLY A O 1
ATOM 626 N N . ASP A 1 87 ? -14.068 0.970 0.970 1.00 91.25 87 ASP A N 1
ATOM 627 C CA . ASP A 1 87 ? -15.276 0.306 1.470 1.00 91.25 87 ASP A CA 1
ATOM 628 C C . ASP A 1 87 ? -14.974 -0.789 2.505 1.00 91.25 87 ASP A C 1
ATOM 630 O O . ASP A 1 87 ? -15.827 -1.084 3.338 1.00 91.25 87 ASP A O 1
ATOM 634 N N . GLN A 1 88 ? -13.766 -1.365 2.487 1.00 92.00 88 GLN A N 1
ATOM 635 C CA . GLN A 1 88 ? -13.329 -2.418 3.414 1.00 92.00 88 GLN A CA 1
ATOM 636 C C . GLN A 1 88 ? -12.518 -1.885 4.598 1.00 92.00 88 GLN A C 1
ATOM 638 O O . GLN A 1 88 ? -12.384 -2.578 5.603 1.00 92.00 88 GLN A O 1
ATOM 643 N N . LEU A 1 89 ? -11.948 -0.682 4.477 1.00 92.56 89 LEU A N 1
ATOM 644 C CA . LEU A 1 89 ? -11.034 -0.089 5.460 1.00 92.56 89 LEU A CA 1
ATOM 645 C C . LEU A 1 89 ? -11.589 1.193 6.101 1.00 92.56 89 LEU A C 1
ATOM 647 O O . LEU A 1 89 ? -10.877 1.882 6.835 1.00 92.56 89 LEU A O 1
ATOM 651 N N . SER A 1 90 ? -12.848 1.540 5.835 1.00 93.06 90 SER A N 1
ATOM 652 C CA . SER A 1 90 ? -13.462 2.782 6.313 1.00 93.06 90 SER A CA 1
ATOM 653 C C . SER A 1 90 ? -13.554 2.868 7.838 1.00 93.06 90 SER A C 1
ATOM 655 O O . SER A 1 90 ? -13.342 3.954 8.382 1.00 93.06 90 SER A O 1
ATOM 657 N N . THR A 1 91 ? -13.786 1.756 8.543 1.00 91.06 91 THR A N 1
ATOM 658 C CA . THR A 1 91 ? -13.781 1.714 10.014 1.00 91.06 91 THR A CA 1
ATOM 659 C C . THR A 1 91 ? -12.386 1.987 10.570 1.00 91.06 91 THR A C 1
ATOM 661 O O . THR A 1 91 ? -12.247 2.798 11.482 1.00 91.06 91 THR A O 1
ATOM 664 N N . LEU A 1 92 ? -11.338 1.401 9.979 1.00 89.94 92 LEU A N 1
ATOM 665 C CA . LEU A 1 92 ? -9.953 1.707 10.354 1.00 89.94 92 LEU A CA 1
ATOM 666 C C . LEU A 1 92 ? -9.626 3.188 10.116 1.00 89.94 92 LEU A C 1
ATOM 668 O O . LEU A 1 92 ? -9.022 3.836 10.967 1.00 89.94 92 LEU A O 1
ATOM 672 N N . ALA A 1 93 ? -10.046 3.740 8.975 1.00 91.19 93 ALA A N 1
ATOM 673 C CA . ALA A 1 93 ? -9.802 5.138 8.640 1.00 91.19 93 ALA A CA 1
ATOM 674 C C . ALA A 1 93 ? -10.481 6.109 9.617 1.00 91.19 93 ALA A C 1
ATOM 676 O O . ALA A 1 93 ? -9.899 7.133 9.967 1.00 91.19 93 ALA A O 1
ATOM 677 N N . GLN A 1 94 ? -11.710 5.804 10.044 1.00 90.44 94 GLN A N 1
ATOM 678 C CA . GLN A 1 94 ? -12.416 6.575 11.071 1.00 90.44 94 GLN A CA 1
ATOM 679 C C . GLN A 1 94 ? -11.698 6.473 12.413 1.00 90.44 94 GLN A C 1
ATOM 681 O O . GLN A 1 94 ? -11.372 7.501 12.996 1.00 90.44 94 GLN A O 1
ATOM 686 N N . LEU A 1 95 ? -11.334 5.258 12.827 1.00 87.19 95 LEU A N 1
ATOM 687 C CA . LEU A 1 95 ? -10.631 5.037 14.083 1.00 87.19 95 LEU A CA 1
ATOM 688 C C . LEU A 1 95 ? -9.323 5.835 14.168 1.00 87.19 95 LEU A C 1
ATOM 690 O O . LEU A 1 95 ? -9.066 6.489 15.171 1.00 87.19 95 LEU A O 1
ATOM 694 N N . LEU A 1 96 ? -8.515 5.835 13.105 1.00 88.62 96 LEU A N 1
ATOM 695 C CA . LEU A 1 96 ? -7.268 6.604 13.073 1.00 88.62 96 LEU A CA 1
ATOM 696 C C . LEU A 1 96 ? -7.489 8.118 13.203 1.00 88.62 96 LEU A C 1
ATOM 698 O O . LEU A 1 96 ? -6.608 8.814 13.707 1.00 88.62 96 LEU A O 1
ATOM 702 N N . ARG A 1 97 ? -8.634 8.643 12.750 1.00 89.88 97 ARG A N 1
ATOM 703 C CA . ARG A 1 97 ? -8.997 10.057 12.945 1.00 89.88 97 ARG A CA 1
ATOM 704 C C . ARG A 1 97 ? -9.425 10.322 14.379 1.00 89.88 97 ARG A C 1
ATOM 706 O O . ARG A 1 97 ? -8.964 11.301 14.956 1.00 89.88 97 ARG A O 1
ATOM 713 N N . ASP A 1 98 ? -10.232 9.436 14.950 1.00 87.69 98 ASP A N 1
ATOM 714 C CA . ASP A 1 98 ? -10.714 9.552 16.329 1.00 87.69 98 ASP A CA 1
ATOM 715 C C . ASP A 1 98 ? -9.565 9.466 17.348 1.00 87.69 98 ASP A C 1
ATOM 717 O O . ASP A 1 98 ? -9.628 10.089 18.405 1.00 87.69 98 ASP A O 1
ATOM 721 N N . THR A 1 99 ? -8.490 8.740 17.019 1.00 83.62 99 THR A N 1
ATOM 722 C CA . THR A 1 99 ? -7.271 8.641 17.839 1.00 83.62 99 THR A CA 1
ATOM 723 C C . THR A 1 99 ? -6.172 9.636 17.445 1.00 83.62 99 THR A C 1
ATOM 725 O O . THR A 1 99 ? -5.044 9.480 17.903 1.00 83.62 99 THR A O 1
ATOM 728 N N . GLU A 1 100 ? -6.443 10.597 16.554 1.00 85.38 100 GLU A N 1
ATOM 729 C CA . GLU A 1 100 ? -5.474 11.599 16.059 1.00 85.38 100 GLU A CA 1
ATOM 730 C C . GLU A 1 100 ? -4.194 11.013 15.413 1.00 85.38 100 GLU A C 1
ATOM 732 O O . GLU A 1 100 ? -3.188 11.698 15.239 1.00 85.38 100 GLU A O 1
ATOM 737 N N . LEU A 1 101 ? -4.224 9.744 14.989 1.00 85.06 101 LEU A N 1
ATOM 738 C CA . LEU A 1 101 ? -3.108 9.064 14.314 1.00 85.06 101 LEU A CA 1
ATOM 739 C C . LEU A 1 101 ? -3.156 9.224 12.789 1.00 85.06 101 LEU A C 1
ATOM 741 O O . LEU A 1 101 ? -2.229 8.816 12.093 1.00 85.06 101 LEU A O 1
ATOM 745 N N . TRP A 1 102 ? -4.225 9.809 12.250 1.00 89.38 102 TRP A N 1
ATOM 746 C CA . TRP A 1 102 ? -4.435 9.957 10.810 1.00 89.38 102 TRP A CA 1
ATOM 747 C C . TRP A 1 102 ? -3.260 10.624 10.082 1.00 89.38 102 TRP A C 1
ATOM 749 O O . TRP A 1 102 ? -2.861 10.168 9.009 1.00 89.38 102 TRP A O 1
ATOM 759 N N . GLU A 1 103 ? -2.676 11.667 10.673 1.00 88.81 103 GLU A N 1
ATOM 760 C CA . GLU A 1 103 ? -1.549 12.395 10.076 1.00 88.81 103 GLU A CA 1
ATOM 761 C C . GLU A 1 103 ? -0.290 11.524 9.978 1.00 88.81 103 GLU A C 1
ATOM 763 O O . GLU A 1 103 ? 0.385 11.532 8.950 1.00 88.81 103 GLU A O 1
ATOM 768 N N . LEU A 1 104 ? -0.034 10.675 10.982 1.00 85.75 104 LEU A N 1
ATOM 769 C CA . LEU A 1 104 ? 1.081 9.723 10.964 1.00 85.75 104 LEU A CA 1
ATOM 770 C C . LEU A 1 104 ? 0.977 8.757 9.774 1.00 85.75 104 LEU A C 1
ATOM 772 O O . LEU A 1 104 ? 1.968 8.489 9.105 1.00 85.75 104 LEU A O 1
ATOM 776 N N . PHE A 1 105 ? -0.225 8.254 9.484 1.00 85.19 105 PHE A N 1
ATOM 777 C CA . PHE A 1 105 ? -0.466 7.333 8.363 1.00 85.19 105 PHE A CA 1
ATOM 778 C C . PHE A 1 105 ? -0.665 8.036 7.014 1.00 85.19 105 PHE A C 1
ATOM 780 O O . PHE A 1 105 ? -0.710 7.372 5.972 1.00 85.19 105 PHE A O 1
ATOM 787 N N . SER A 1 106 ? -0.790 9.362 7.023 1.00 87.75 106 SER A N 1
ATOM 788 C CA . SER A 1 106 ? -0.829 10.193 5.820 1.00 87.75 106 SER A CA 1
ATOM 789 C C . SER A 1 106 ? 0.576 10.542 5.335 1.00 87.75 106 SER A C 1
ATOM 791 O O . SER A 1 106 ? 0.786 10.628 4.123 1.00 87.75 106 SER A O 1
ATOM 793 N N . ASP A 1 107 ? 1.542 10.654 6.249 1.00 85.81 107 ASP A N 1
ATOM 794 C CA . ASP A 1 107 ? 2.956 10.851 5.937 1.00 85.81 107 ASP A CA 1
ATOM 795 C C . ASP A 1 107 ? 3.678 9.516 5.691 1.00 85.81 107 ASP A C 1
ATOM 797 O O . ASP A 1 107 ? 4.088 8.811 6.612 1.00 85.81 107 ASP A O 1
ATOM 801 N N . ALA A 1 108 ? 3.895 9.184 4.417 1.00 75.38 108 ALA A N 1
ATOM 802 C CA . ALA A 1 108 ? 4.607 7.973 4.016 1.00 75.38 108 ALA A CA 1
ATOM 803 C C . ALA A 1 108 ? 6.049 7.885 4.545 1.00 75.38 108 ALA A C 1
ATOM 805 O O . ALA A 1 108 ? 6.570 6.777 4.685 1.00 75.38 108 ALA A O 1
ATOM 806 N N . ALA A 1 109 ? 6.701 9.016 4.827 1.00 78.50 109 ALA A N 1
ATOM 807 C CA . ALA A 1 109 ? 8.043 9.020 5.395 1.00 78.50 109 ALA A CA 1
ATOM 808 C C . ALA A 1 109 ? 8.021 8.635 6.880 1.00 78.50 109 ALA A C 1
ATOM 810 O O . ALA A 1 109 ? 8.913 7.917 7.330 1.00 78.50 109 ALA A O 1
ATOM 811 N N . ALA A 1 110 ? 6.992 9.051 7.622 1.00 78.62 110 ALA A N 1
ATOM 812 C CA . ALA A 1 110 ? 6.877 8.793 9.057 1.00 78.62 110 ALA A CA 1
ATOM 813 C C . ALA A 1 110 ? 6.668 7.307 9.397 1.00 78.62 110 ALA A C 1
ATOM 815 O O . ALA A 1 110 ? 7.097 6.837 10.446 1.00 78.62 110 ALA A O 1
ATOM 816 N N . ILE A 1 111 ? 6.051 6.556 8.488 1.00 75.31 111 ILE A N 1
ATOM 817 C CA . ILE A 1 111 ? 5.813 5.106 8.603 1.00 75.31 111 ILE A CA 1
ATOM 818 C C . ILE A 1 111 ? 6.745 4.278 7.706 1.00 75.31 111 ILE A C 1
ATOM 820 O O . ILE A 1 111 ? 6.546 3.070 7.531 1.00 75.31 111 ILE A O 1
ATOM 824 N N . ALA A 1 112 ? 7.736 4.914 7.078 1.00 78.88 112 ALA A N 1
ATOM 825 C CA . ALA A 1 112 ? 8.676 4.214 6.221 1.00 78.88 112 ALA A CA 1
ATOM 826 C C . ALA A 1 112 ? 9.395 3.126 7.029 1.00 78.88 112 ALA A C 1
ATOM 828 O O . ALA A 1 112 ? 9.913 3.367 8.113 1.00 78.88 112 ALA A O 1
ATOM 829 N N . GLY A 1 113 ? 9.426 1.910 6.487 1.00 76.00 113 GLY A N 1
ATOM 830 C CA . GLY A 1 113 ? 10.013 0.764 7.177 1.00 76.00 113 GLY A CA 1
ATOM 831 C C . GLY A 1 113 ? 9.059 0.010 8.101 1.00 76.00 113 GLY A C 1
ATOM 832 O O . GLY A 1 113 ? 9.516 -0.935 8.728 1.00 76.00 113 GLY A O 1
ATOM 833 N N . HIS A 1 114 ? 7.768 0.350 8.157 1.00 79.00 114 HIS A N 1
ATOM 834 C CA . HIS A 1 114 ? 6.765 -0.425 8.892 1.00 79.00 114 HIS A CA 1
ATOM 835 C C . HIS A 1 114 ? 5.883 -1.284 7.976 1.00 79.00 114 HIS A C 1
ATOM 837 O O . HIS A 1 114 ? 5.576 -0.910 6.843 1.00 79.00 114 HIS A O 1
ATOM 843 N N . THR A 1 115 ? 5.419 -2.418 8.502 1.00 79.38 115 THR A N 1
ATOM 844 C CA . THR A 1 115 ? 4.385 -3.269 7.898 1.00 79.38 115 THR A CA 1
ATOM 845 C C . THR A 1 115 ? 3.125 -3.209 8.754 1.00 79.38 115 THR A C 1
ATOM 847 O O . THR A 1 115 ? 3.130 -3.667 9.896 1.00 79.38 115 THR A O 1
ATOM 850 N N . LEU A 1 116 ? 2.036 -2.669 8.202 1.00 82.50 116 LEU A N 1
ATOM 851 C CA . LEU A 1 116 ? 0.734 -2.610 8.868 1.00 82.50 116 LEU A CA 1
ATOM 852 C C . LEU A 1 116 ? -0.164 -3.763 8.405 1.00 82.50 116 LEU A C 1
ATOM 854 O O . LEU A 1 116 ? -0.437 -3.915 7.215 1.00 82.50 116 LEU A O 1
ATOM 858 N N . PHE A 1 117 ? -0.690 -4.520 9.359 1.00 85.31 117 PHE A N 1
ATOM 859 C CA . PHE A 1 117 ? -1.765 -5.483 9.152 1.00 85.31 117 PHE A CA 1
ATOM 860 C C . PHE A 1 117 ? -3.091 -4.759 9.355 1.00 85.31 117 PHE A C 1
ATOM 862 O O . PHE A 1 117 ? -3.602 -4.709 10.466 1.00 85.31 117 PHE A O 1
ATOM 869 N N . ALA A 1 118 ? -3.607 -4.133 8.300 1.00 86.25 118 ALA A N 1
ATOM 870 C CA . ALA A 1 118 ? -4.820 -3.329 8.384 1.00 86.25 118 ALA A CA 1
ATOM 871 C C . ALA A 1 118 ? -6.064 -4.219 8.615 1.00 86.25 118 ALA A C 1
ATOM 873 O O . ALA A 1 118 ? -6.389 -5.018 7.733 1.00 86.25 118 ALA A O 1
ATOM 874 N N . PRO A 1 119 ? -6.763 -4.107 9.763 1.00 86.62 119 PRO A N 1
ATOM 875 C CA . PRO A 1 119 ? -8.022 -4.817 9.981 1.00 86.62 119 PRO A CA 1
ATOM 876 C C . PRO A 1 119 ? -9.124 -4.283 9.055 1.00 86.62 119 PRO A C 1
ATOM 878 O O . PRO A 1 119 ? -9.234 -3.071 8.849 1.00 86.62 119 PRO A O 1
ATOM 881 N N . THR A 1 120 ? -9.944 -5.186 8.510 1.00 90.75 120 THR A N 1
ATOM 882 C CA . THR A 1 120 ? -11.110 -4.816 7.695 1.00 90.75 120 THR A CA 1
ATOM 883 C C . THR A 1 120 ? -12.323 -4.500 8.565 1.00 90.75 120 THR A C 1
ATOM 885 O O . THR A 1 120 ? -12.372 -4.838 9.750 1.00 90.75 120 THR A O 1
ATOM 888 N N . ASN A 1 121 ? -13.336 -3.881 7.966 1.00 91.31 121 ASN A N 1
ATOM 889 C CA . ASN A 1 121 ? -14.620 -3.603 8.606 1.00 91.31 121 ASN A CA 1
ATOM 890 C C . ASN A 1 121 ? -15.270 -4.871 9.189 1.00 91.31 121 ASN A C 1
ATOM 892 O O . ASN A 1 121 ? -15.837 -4.829 10.280 1.00 91.31 121 ASN A O 1
ATOM 896 N N . GLU A 1 122 ? -15.143 -6.011 8.508 1.00 89.81 122 GLU A N 1
ATOM 897 C CA . GLU A 1 122 ? -15.631 -7.308 8.989 1.00 89.81 122 GLU A CA 1
ATOM 898 C C . GLU A 1 122 ? -14.892 -7.753 10.256 1.00 89.81 122 GLU A C 1
ATOM 900 O O . GLU A 1 122 ? -15.533 -8.180 11.213 1.00 89.81 122 GLU A O 1
ATOM 905 N N . ALA A 1 123 ? -13.568 -7.572 10.316 1.00 85.88 123 ALA A N 1
ATOM 906 C CA . ALA A 1 123 ? -12.785 -7.893 11.509 1.00 85.88 123 ALA A CA 1
ATOM 907 C C . ALA A 1 123 ? -13.213 -7.045 12.722 1.00 85.88 123 ALA A C 1
ATOM 909 O O . ALA A 1 123 ? -13.323 -7.560 13.836 1.00 85.88 123 ALA A O 1
ATOM 910 N N . PHE A 1 124 ? -13.519 -5.757 12.520 1.00 85.00 124 PHE A N 1
ATOM 911 C CA . PHE A 1 124 ? -14.078 -4.914 13.584 1.00 85.00 124 PHE A CA 1
ATOM 912 C C . PHE A 1 124 ? -15.471 -5.377 14.027 1.00 85.00 124 PHE A C 1
ATOM 914 O O . PHE A 1 124 ? -15.755 -5.398 15.227 1.00 85.00 124 PHE A O 1
ATOM 921 N N . ALA A 1 125 ? -16.331 -5.767 13.083 1.00 86.75 125 ALA A N 1
ATOM 922 C CA . ALA A 1 125 ? -17.670 -6.262 13.389 1.00 86.75 125 ALA A CA 1
ATOM 923 C C . ALA A 1 125 ? -17.627 -7.550 14.225 1.00 86.75 125 ALA A C 1
ATOM 925 O O . ALA A 1 125 ? -18.400 -7.685 15.173 1.00 86.75 125 ALA A O 1
ATOM 926 N N . GLU A 1 126 ? -16.700 -8.465 13.931 1.00 85.75 126 GLU A N 1
ATOM 927 C CA . GLU A 1 126 ? -16.498 -9.688 14.715 1.00 85.75 126 GLU A CA 1
ATOM 928 C C . GLU A 1 126 ? -16.070 -9.379 16.154 1.00 85.75 126 GLU A C 1
ATOM 930 O O . GLU A 1 126 ? -16.663 -9.901 17.100 1.00 85.75 126 GLU A O 1
ATOM 935 N N . VAL A 1 127 ? -15.102 -8.480 16.349 1.00 79.81 127 VAL A N 1
ATOM 936 C CA . VAL A 1 127 ? -14.628 -8.108 17.694 1.00 79.81 127 VAL A CA 1
ATOM 937 C C . VAL A 1 127 ? -15.718 -7.411 18.511 1.00 79.81 127 VAL A C 1
ATOM 939 O O . VAL A 1 127 ? -15.838 -7.677 19.708 1.00 79.81 127 VAL A O 1
ATOM 942 N N . ALA A 1 128 ? -16.558 -6.578 17.889 1.00 75.31 128 ALA A N 1
ATOM 943 C CA . ALA A 1 128 ? -17.660 -5.900 18.577 1.00 75.31 128 ALA A CA 1
ATOM 944 C C . ALA A 1 128 ? -18.642 -6.883 19.244 1.00 75.31 128 ALA A C 1
ATOM 946 O O . ALA A 1 128 ? -19.229 -6.567 20.279 1.00 75.31 128 ALA A O 1
ATOM 947 N N . THR A 1 129 ? -18.781 -8.102 18.709 1.00 76.81 129 THR A N 1
ATOM 948 C CA . THR A 1 129 ? -19.631 -9.146 19.311 1.00 76.81 129 THR A CA 1
ATOM 949 C C . THR A 1 129 ? -19.061 -9.740 20.599 1.00 76.81 129 THR A C 1
ATOM 951 O O . THR A 1 129 ? -19.806 -10.322 21.387 1.00 76.81 129 THR A O 1
ATOM 954 N N . LEU A 1 130 ? -17.758 -9.575 20.841 1.00 74.25 130 LEU A N 1
ATOM 955 C CA . LEU A 1 130 ? -17.062 -10.137 21.997 1.00 74.25 130 LEU A CA 1
ATOM 956 C C . LEU A 1 130 ? -17.163 -9.249 23.246 1.00 74.25 130 LEU A C 1
ATOM 958 O O . LEU A 1 130 ? -16.772 -9.687 24.326 1.00 74.25 130 LEU A O 1
ATOM 962 N N . GLY A 1 131 ? -17.680 -8.019 23.120 1.00 68.62 131 GLY A N 1
ATOM 963 C CA . GLY A 1 131 ? -17.870 -7.099 24.248 1.00 68.62 131 GLY A CA 1
ATOM 964 C C . GLY A 1 131 ? -16.570 -6.721 24.968 1.00 68.62 131 GLY A C 1
ATOM 965 O O . GLY A 1 131 ? -16.592 -6.445 26.166 1.00 68.62 131 GLY A O 1
ATOM 966 N N . LEU A 1 132 ? -15.438 -6.765 24.259 1.00 70.69 132 LEU A N 1
ATOM 967 C CA . LEU A 1 132 ? -14.126 -6.454 24.816 1.00 70.69 132 LEU A CA 1
ATOM 968 C C . LEU A 1 132 ? -13.945 -4.939 24.937 1.00 70.69 132 LEU A C 1
ATOM 970 O O . LEU A 1 132 ? -14.140 -4.210 23.967 1.00 70.69 132 LEU A O 1
ATOM 974 N N . ASP A 1 133 ? -13.514 -4.491 26.114 1.00 69.56 133 ASP A N 1
ATOM 975 C CA . ASP A 1 133 ? -12.977 -3.146 26.302 1.00 69.56 133 ASP A CA 1
ATOM 976 C C . ASP A 1 133 ? -11.506 -3.160 25.868 1.00 69.56 133 ASP A C 1
ATOM 978 O O . ASP A 1 133 ? -10.639 -3.706 26.556 1.00 69.56 133 ASP A O 1
ATOM 982 N N . VAL A 1 134 ? -11.242 -2.676 24.656 1.00 66.88 134 VAL A N 1
ATOM 983 C CA . VAL A 1 134 ? -9.911 -2.671 24.041 1.00 66.88 134 VAL A CA 1
ATOM 984 C C . VAL A 1 134 ? -9.364 -1.253 23.991 1.00 66.88 134 VAL A C 1
ATOM 986 O O . VAL A 1 134 ? -9.978 -0.364 23.407 1.00 66.88 134 VAL A O 1
ATOM 989 N N . ASP A 1 135 ? -8.157 -1.062 24.530 1.00 75.00 135 ASP A N 1
ATOM 990 C CA . ASP A 1 135 ? -7.372 0.140 24.258 1.00 75.00 135 ASP A CA 1
ATOM 991 C C . ASP A 1 135 ? -6.968 0.152 22.777 1.00 75.00 135 ASP A C 1
ATOM 993 O O . ASP A 1 135 ? -6.080 -0.586 22.332 1.00 75.00 135 ASP A O 1
ATOM 997 N N . LEU A 1 136 ? -7.658 0.993 22.012 1.00 68.62 136 LEU A N 1
ATOM 998 C CA . LEU A 1 136 ? -7.529 1.102 20.564 1.00 68.62 136 LEU A CA 1
ATOM 999 C C . LEU A 1 136 ? -6.117 1.526 20.143 1.00 68.62 136 LEU A C 1
ATOM 1001 O O . LEU A 1 136 ? -5.609 1.025 19.140 1.00 68.62 136 LEU A O 1
ATOM 1005 N N . ALA A 1 137 ? -5.441 2.377 20.920 1.00 68.44 137 ALA A N 1
ATOM 1006 C CA . ALA A 1 137 ? -4.093 2.836 20.590 1.00 68.44 137 ALA A CA 1
ATOM 1007 C C . ALA A 1 137 ? -3.057 1.710 20.742 1.00 68.44 137 ALA A C 1
ATOM 1009 O O . ALA A 1 137 ? -2.203 1.517 19.872 1.00 68.44 137 ALA A O 1
ATOM 1010 N N . SER A 1 138 ? -3.141 0.927 21.819 1.00 71.88 138 SER A N 1
ATOM 1011 C CA . SER A 1 138 ? -2.292 -0.257 22.011 1.00 71.88 138 SER A CA 1
ATOM 1012 C C . SER A 1 138 ? -2.610 -1.361 21.000 1.00 71.88 138 SER A C 1
ATOM 1014 O O . SER A 1 138 ? -1.710 -2.033 20.492 1.00 71.88 138 SER A O 1
ATOM 1016 N N . ASN A 1 139 ? -3.886 -1.526 20.647 1.00 76.69 139 ASN A N 1
ATOM 1017 C CA . ASN A 1 139 ? -4.309 -2.505 19.654 1.00 76.69 139 ASN A CA 1
ATOM 1018 C C . ASN A 1 139 ? -3.778 -2.168 18.251 1.00 76.69 139 ASN A C 1
ATOM 1020 O O . ASN A 1 139 ? -3.249 -3.046 17.571 1.00 76.69 139 ASN A O 1
ATOM 1024 N N . LEU A 1 140 ? -3.840 -0.902 17.831 1.00 74.38 140 LEU A N 1
ATOM 1025 C CA . LEU A 1 140 ? -3.286 -0.460 16.547 1.00 74.38 140 LEU A CA 1
ATOM 1026 C C . LEU A 1 140 ? -1.765 -0.635 16.481 1.00 74.38 140 LEU A C 1
ATOM 1028 O O . LEU A 1 140 ? -1.246 -1.065 15.451 1.00 74.38 140 LEU A O 1
ATOM 1032 N N . GLN A 1 141 ? -1.049 -0.391 17.583 1.00 75.44 141 GLN A N 1
ATOM 1033 C CA . GLN A 1 141 ? 0.389 -0.671 17.661 1.00 75.44 141 GLN A CA 1
ATOM 1034 C C . GLN A 1 141 ? 0.693 -2.160 17.446 1.00 75.44 141 GLN A C 1
ATOM 1036 O O . GLN A 1 141 ? 1.634 -2.485 16.731 1.00 75.44 141 GLN A O 1
ATOM 1041 N N . TYR A 1 142 ? -0.142 -3.071 17.955 1.00 77.56 142 TYR A N 1
ATOM 1042 C CA . TYR A 1 142 ? -0.002 -4.516 17.715 1.00 77.56 142 TYR A CA 1
ATOM 1043 C C . TYR A 1 142 ? -0.248 -4.928 16.247 1.00 77.56 142 TYR A C 1
ATOM 1045 O O . TYR A 1 142 ? 0.219 -5.974 15.772 1.00 77.56 142 TYR A O 1
ATOM 1053 N N . HIS A 1 143 ? -0.981 -4.107 15.494 1.00 80.94 143 HIS A N 1
ATOM 1054 C CA . HIS A 1 143 ? -1.189 -4.294 14.060 1.00 80.94 143 HIS A CA 1
ATOM 1055 C C . HIS A 1 143 ? -0.027 -3.762 13.216 1.00 80.94 143 HIS A C 1
ATOM 1057 O O . HIS A 1 143 ? 0.048 -4.105 12.039 1.00 80.94 143 HIS A O 1
ATOM 1063 N N . SER A 1 144 ? 0.906 -3.004 13.791 1.00 82.00 144 SER A N 1
ATOM 1064 C CA . SER A 1 144 ? 2.110 -2.525 13.111 1.00 82.00 144 SER A CA 1
ATOM 1065 C C . SER A 1 144 ? 3.330 -3.357 13.501 1.00 82.00 144 SER A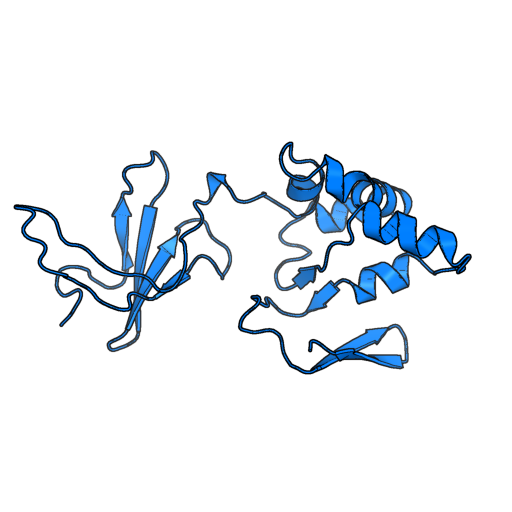 C 1
ATOM 1067 O O . SER A 1 144 ? 3.501 -3.729 14.659 1.00 82.00 144 SER A O 1
ATOM 1069 N N . LEU A 1 145 ? 4.196 -3.649 12.536 1.00 81.56 145 LEU A N 1
ATOM 1070 C CA . LEU A 1 145 ? 5.517 -4.222 12.771 1.00 81.56 145 LEU A CA 1
ATOM 1071 C C . LEU A 1 145 ? 6.599 -3.307 12.214 1.00 81.56 145 LEU A C 1
ATOM 1073 O O . LEU A 1 145 ? 6.439 -2.738 11.137 1.00 81.56 145 LEU A O 1
ATOM 1077 N N . GLU A 1 146 ? 7.720 -3.217 12.923 1.00 79.31 146 GLU A N 1
ATOM 1078 C CA . GLU A 1 146 ? 8.948 -2.641 12.382 1.00 79.31 146 GLU A CA 1
ATOM 1079 C C . GLU A 1 146 ? 9.608 -3.639 11.419 1.00 79.31 146 GLU A C 1
ATOM 1081 O O . GLU A 1 146 ? 9.760 -4.828 11.719 1.00 79.31 146 GLU A O 1
ATOM 1086 N N . GLY A 1 147 ? 9.982 -3.154 10.241 1.00 73.31 147 GLY A N 1
ATOM 1087 C CA . GLY A 1 147 ? 10.462 -3.939 9.113 1.00 73.31 147 GLY A CA 1
ATOM 1088 C C . GLY A 1 147 ? 9.453 -3.994 7.964 1.00 73.31 147 GLY A C 1
ATOM 1089 O O . GLY A 1 147 ? 8.237 -3.950 8.150 1.00 73.31 147 GLY A O 1
ATOM 1090 N N . MET A 1 148 ? 9.983 -4.115 6.747 1.00 70.50 148 MET A N 1
ATOM 1091 C CA . MET A 1 148 ? 9.205 -4.333 5.527 1.00 70.50 148 MET A CA 1
ATOM 1092 C C . MET A 1 148 ? 9.132 -5.829 5.245 1.00 70.50 148 MET A C 1
ATOM 1094 O O . MET A 1 148 ? 10.099 -6.425 4.764 1.00 70.50 148 MET A O 1
ATOM 1098 N N . TYR A 1 149 ? 7.985 -6.434 5.538 1.00 70.00 149 TYR A N 1
ATOM 1099 C CA . TYR A 1 149 ? 7.760 -7.855 5.321 1.00 70.00 149 TYR A CA 1
ATOM 1100 C C . TYR A 1 149 ? 6.840 -8.074 4.128 1.00 70.00 149 TYR A C 1
ATOM 1102 O O . TYR A 1 149 ? 5.779 -7.471 3.999 1.00 70.00 149 TYR A O 1
ATOM 1110 N N . THR A 1 150 ? 7.249 -8.988 3.253 1.00 67.12 150 THR A N 1
ATOM 1111 C CA . THR A 1 150 ? 6.351 -9.565 2.249 1.00 67.12 150 THR A CA 1
ATOM 1112 C C . THR A 1 150 ? 5.759 -10.853 2.802 1.00 67.12 150 THR A C 1
ATOM 1114 O O . THR A 1 150 ? 6.317 -11.438 3.729 1.00 67.12 150 THR A O 1
ATOM 1117 N N . ILE A 1 151 ? 4.690 -11.357 2.185 1.00 60.56 151 ILE A N 1
ATOM 1118 C CA . ILE A 1 151 ? 4.083 -12.645 2.562 1.00 60.56 151 ILE A CA 1
ATOM 1119 C C . ILE A 1 151 ? 5.084 -13.818 2.573 1.00 60.56 151 ILE A C 1
ATOM 1121 O O . ILE A 1 151 ? 4.872 -14.794 3.277 1.00 60.56 151 ILE A O 1
ATOM 1125 N N . TYR A 1 152 ? 6.191 -13.716 1.829 1.00 58.28 152 TYR A N 1
ATOM 1126 C CA . TYR A 1 152 ? 7.236 -14.742 1.747 1.00 58.28 152 TYR A CA 1
ATOM 1127 C C . TYR A 1 152 ? 8.368 -14.559 2.766 1.00 58.28 152 TYR A C 1
ATOM 1129 O O . TYR A 1 152 ? 9.250 -15.408 2.858 1.00 58.28 152 TYR A O 1
ATOM 1137 N N . ALA A 1 153 ? 8.383 -13.434 3.481 1.00 67.38 153 ALA A N 1
ATOM 1138 C CA . ALA A 1 153 ? 9.463 -13.037 4.379 1.00 67.38 153 ALA A CA 1
ATOM 1139 C C . ALA A 1 153 ? 8.964 -12.710 5.793 1.00 67.38 153 ALA A C 1
ATOM 1141 O O . ALA A 1 153 ? 9.696 -12.089 6.560 1.00 67.38 153 ALA A O 1
ATOM 1142 N N . LEU A 1 154 ? 7.734 -13.106 6.142 1.00 69.12 154 LEU A N 1
ATOM 1143 C CA . LEU A 1 154 ? 7.239 -12.968 7.506 1.00 69.12 154 LEU A CA 1
ATOM 1144 C C . LEU A 1 154 ? 8.053 -13.879 8.437 1.00 69.12 154 LEU A C 1
ATOM 1146 O O . LEU A 1 154 ? 8.157 -15.081 8.175 1.00 69.12 154 LEU A O 1
ATOM 1150 N N . PRO A 1 155 ? 8.650 -13.341 9.512 1.00 70.56 155 PRO A N 1
ATOM 1151 C CA . PRO A 1 155 ? 9.319 -14.165 10.503 1.00 70.56 155 PRO A CA 1
ATOM 1152 C C . PRO A 1 155 ? 8.280 -15.049 11.189 1.00 70.56 155 PRO A C 1
ATOM 1154 O O . PRO A 1 155 ? 7.175 -14.591 11.468 1.00 70.56 155 PRO A O 1
ATOM 1157 N N . ALA A 1 156 ? 8.649 -16.278 11.555 1.00 70.81 156 ALA A N 1
ATOM 1158 C CA . ALA A 1 156 ? 7.779 -17.127 12.377 1.00 70.81 156 ALA A CA 1
ATOM 1159 C C . ALA A 1 156 ? 7.400 -16.450 13.713 1.00 70.81 156 ALA A C 1
ATOM 1161 O O . ALA A 1 156 ? 6.380 -16.770 14.320 1.00 70.81 156 ALA A O 1
ATOM 1162 N N . TYR A 1 157 ? 8.236 -15.508 14.160 1.00 70.88 157 TYR A N 1
ATOM 1163 C CA . TYR A 1 157 ? 8.116 -14.805 15.422 1.00 70.88 157 TYR A CA 1
ATOM 1164 C C . TYR A 1 157 ? 8.679 -13.391 15.320 1.00 70.88 157 TYR A C 1
ATOM 1166 O O . TYR A 1 157 ? 9.833 -13.213 14.918 1.00 70.88 157 TYR A O 1
ATOM 1174 N N . VAL A 1 158 ? 7.894 -12.399 15.742 1.00 71.44 158 VAL A N 1
ATOM 1175 C CA . VAL A 1 158 ? 8.343 -11.004 15.844 1.00 71.44 158 VAL A CA 1
ATOM 1176 C C . VAL A 1 158 ? 8.119 -10.482 17.267 1.00 71.44 158 VAL A C 1
ATOM 1178 O O . VAL A 1 158 ? 6.982 -10.543 17.750 1.00 71.44 158 VAL A O 1
ATOM 1181 N N . PRO A 1 159 ? 9.167 -9.983 17.959 1.00 69.94 159 PRO A N 1
ATOM 1182 C CA . PRO A 1 159 ? 9.004 -9.268 19.221 1.00 69.94 159 PRO A CA 1
ATOM 1183 C C . PRO A 1 159 ? 8.267 -7.948 18.986 1.00 69.94 159 PRO A C 1
ATOM 1185 O O . PRO A 1 159 ? 8.681 -7.141 18.160 1.00 69.94 159 PRO A O 1
ATOM 1188 N N . VAL A 1 160 ? 7.200 -7.715 19.743 1.00 67.31 160 VAL A N 1
ATOM 1189 C CA . VAL A 1 160 ? 6.452 -6.455 19.771 1.00 67.31 160 VAL A CA 1
ATOM 1190 C C . VAL A 1 160 ? 6.511 -5.915 21.193 1.00 67.31 160 VAL A C 1
ATOM 1192 O O . VAL A 1 160 ? 6.019 -6.548 22.124 1.00 67.31 160 VAL A O 1
ATOM 1195 N N . VAL A 1 161 ? 7.141 -4.759 21.381 1.00 67.62 161 VAL A N 1
ATOM 1196 C CA . VAL A 1 161 ? 7.203 -4.103 22.693 1.00 67.62 161 VAL A CA 1
ATOM 1197 C C . VAL A 1 161 ? 5.968 -3.223 22.849 1.00 67.62 161 VAL A C 1
ATOM 1199 O O . VAL A 1 161 ? 5.782 -2.280 22.086 1.00 67.62 161 VAL A O 1
ATOM 1202 N N . VAL A 1 162 ? 5.125 -3.532 23.834 1.00 62.62 162 VAL A N 1
ATOM 1203 C CA . VAL A 1 162 ? 3.936 -2.743 24.186 1.00 62.62 162 VAL A CA 1
ATOM 1204 C C . VAL A 1 162 ? 4.115 -2.258 25.624 1.00 62.62 162 VAL A C 1
ATOM 1206 O O . VAL A 1 162 ? 3.973 -3.023 26.582 1.00 62.62 162 VAL A O 1
ATOM 1209 N N . GLY A 1 163 ? 4.499 -0.989 25.786 1.00 68.31 163 GLY A N 1
ATOM 1210 C CA . GLY A 1 163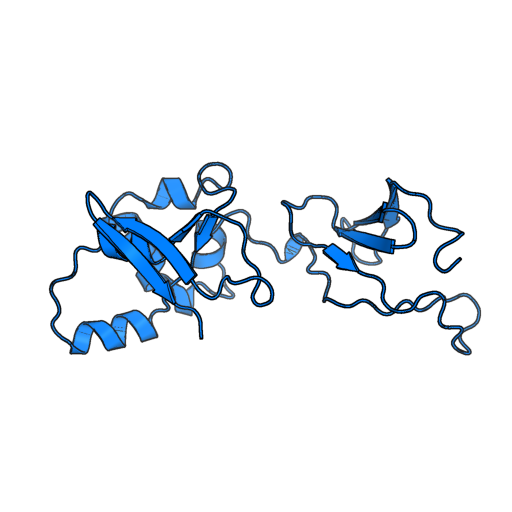 ? 4.871 -0.429 27.089 1.00 68.31 163 GLY A CA 1
ATOM 1211 C C . GLY A 1 163 ? 6.089 -1.141 27.697 1.00 68.31 163 GLY A C 1
ATOM 1212 O O . GLY A 1 163 ? 7.154 -1.178 27.090 1.00 68.31 163 GLY A O 1
ATOM 1213 N N . ASN A 1 164 ? 5.926 -1.726 28.890 1.00 64.44 164 ASN A N 1
ATOM 1214 C CA . ASN A 1 164 ? 6.992 -2.450 29.605 1.00 64.44 164 ASN A CA 1
ATOM 1215 C C . ASN A 1 164 ? 7.003 -3.967 29.327 1.00 64.44 164 ASN A C 1
ATOM 1217 O O . ASN A 1 164 ? 7.761 -4.699 29.966 1.00 64.44 164 ASN A O 1
ATOM 1221 N N . ALA A 1 165 ? 6.139 -4.460 28.435 1.00 55.56 165 ALA A N 1
ATOM 1222 C CA . ALA A 1 165 ? 6.003 -5.880 28.132 1.00 55.56 165 ALA A CA 1
ATOM 1223 C C . ALA A 1 165 ? 6.449 -6.188 26.696 1.00 55.56 165 ALA A C 1
ATOM 1225 O O . ALA A 1 165 ? 6.054 -5.505 25.752 1.00 55.56 165 ALA A O 1
ATOM 1226 N N . THR A 1 166 ? 7.220 -7.265 26.527 1.00 70.44 166 THR A N 1
ATOM 1227 C CA . THR A 1 166 ? 7.501 -7.842 25.207 1.00 70.44 166 THR A CA 1
ATOM 1228 C C . THR A 1 166 ? 6.456 -8.907 24.909 1.00 70.44 166 THR A C 1
ATOM 1230 O O . THR A 1 166 ? 6.403 -9.945 25.568 1.00 70.44 166 THR A O 1
ATOM 1233 N N . GLN A 1 167 ? 5.618 -8.639 23.919 1.00 70.44 167 GLN A N 1
ATOM 1234 C CA . GLN A 1 167 ? 4.693 -9.599 23.336 1.00 70.44 167 GLN A CA 1
ATOM 1235 C C . GLN A 1 167 ? 5.302 -10.209 22.075 1.00 70.44 167 GLN A C 1
ATOM 1237 O O . GLN A 1 167 ? 6.256 -9.681 21.505 1.00 70.44 167 GLN A O 1
ATOM 1242 N N . TYR A 1 168 ? 4.738 -11.327 21.628 1.00 66.12 168 TYR A N 1
ATOM 1243 C CA . TYR A 1 168 ? 5.219 -12.022 20.444 1.00 66.12 168 TYR A CA 1
ATOM 1244 C C . TYR A 1 168 ? 4.092 -12.256 19.464 1.00 66.12 168 TYR A C 1
ATOM 1246 O O . TYR A 1 168 ? 3.067 -12.846 19.812 1.00 66.12 168 TYR A O 1
ATOM 1254 N N . LYS A 1 169 ? 4.291 -11.775 18.239 1.00 67.81 169 LYS A N 1
ATOM 1255 C CA . LYS A 1 169 ? 3.369 -12.012 17.136 1.00 67.81 169 LYS A CA 1
ATOM 1256 C C . LYS A 1 169 ? 3.852 -13.232 16.365 1.00 67.81 169 LYS A C 1
ATOM 1258 O O . LYS A 1 169 ? 4.971 -13.240 15.850 1.00 67.81 169 LYS A O 1
ATOM 1263 N N . MET A 1 170 ? 3.018 -14.266 16.359 1.00 66.81 170 MET A N 1
ATOM 1264 C CA . MET A 1 170 ? 3.265 -15.519 15.651 1.00 66.81 170 MET A CA 1
ATOM 1265 C C . MET A 1 170 ? 2.548 -15.475 14.306 1.00 66.81 170 MET A C 1
ATOM 1267 O O . MET A 1 170 ? 1.361 -15.151 14.254 1.00 66.81 170 MET A O 1
ATOM 1271 N N . PHE A 1 171 ? 3.259 -15.828 13.242 1.00 63.94 171 PHE A N 1
ATOM 1272 C CA . PHE A 1 171 ? 2.699 -15.991 11.904 1.00 63.94 171 PHE A CA 1
ATOM 1273 C C . PHE A 1 171 ? 2.844 -17.470 11.532 1.00 63.94 171 PHE A C 1
ATOM 1275 O O . PHE A 1 171 ? 3.968 -17.955 11.405 1.00 63.94 171 PHE A O 1
ATOM 1282 N N . TYR A 1 172 ? 1.718 -18.187 11.461 1.00 53.28 172 TYR A N 1
ATOM 1283 C CA . TYR A 1 172 ? 1.648 -19.611 11.105 1.00 53.28 172 TYR A CA 1
ATOM 1284 C C . TYR A 1 172 ? 1.165 -19.793 9.670 1.00 53.28 172 TYR A C 1
ATOM 1286 O O . TYR A 1 172 ? 0.308 -18.986 9.241 1.00 53.28 172 TYR A O 1
#

Foldseek 3Di:
DQPVVDDQQDWADDPDPPWIWGWHDDPPWIWTAIPPDDPDQIWTFPGWQPDDPDPPDIDTDTPDDRDTCVNDAPFVLSVCCDPVCVQFQVVVNVLCVVVVNNVCRVDCVNCPQKDFQRHTPVNVVVVVVVVDPDPSVLVRQVRMDGGDDDPVRDDQWDFRDRPPDTDIDGDD

Secondary structure (DSSP, 8-state):
-TTTT--TT-EEEPSSTT-EEEEEEETTEEEEEETT-STT-EEEEEEEEE--S-TT--EEEESS----GGGS-SSHHHHHTSTTTHHHHHHHHHHHHHTT-HHHHH-TTTTTTEEE----HHHHHHHHTTT----HHHHHHHHEEES---TTS--SEEEEEETTEEEEEE--

pLDDT: mean 74.15, std 11.45, range [39.56, 93.06]